Protein AF-A0AA87IHC9-F1 (afdb_monomer_lite)

Secondary structure (DSSP, 8-state):
--TTHHHHHHHHHHHTS-HHHHHHIIIIIS---HHHHHHHHTS-HHHHHHHHHHTTHHHHHHGGGG--

pLDDT: mean 86.65, std 13.85, range [37.59, 95.19]

Foldseek 3Di:
DPPLVVLQVVLCVVVVHGPLVLLCCQCAVVVDDLVVSCVVSVHDSVSSVVVCVVSVVVCVRPVVVPDD

Organism: NCBI:txid1185653

Sequence (68 aa):
MTEYDSYREKIEQRHNKALVEVMKDLYIKDNLGPSVGAKQLGMPRQAFVHFVQEYGLKQLKFGDYKKK

Radius of gyration: 11.97 Å; chains: 1; bounding box: 37×24×28 Å

Structure (mmCIF, N/CA/C/O backbone):
data_AF-A0AA87IHC9-F1
#
_entry.id   AF-A0AA87IHC9-F1
#
loop_
_atom_site.group_PDB
_atom_site.id
_atom_site.type_symbol
_atom_site.label_atom_id
_atom_site.label_alt_id
_atom_site.label_comp_id
_atom_site.label_asym_id
_atom_site.label_entity_id
_atom_site.label_seq_id
_atom_site.pdbx_PDB_ins_code
_atom_site.Cartn_x
_atom_site.Cartn_y
_atom_site.Cartn_z
_atom_site.occupancy
_atom_site.B_iso_or_equiv
_atom_site.auth_seq_id
_atom_site.auth_comp_id
_atom_site.auth_asym_id
_atom_site.auth_atom_id
_atom_site.pdbx_PDB_model_num
ATOM 1 N N . MET A 1 1 ? -1.335 2.997 18.610 1.00 48.62 1 MET A N 1
ATOM 2 C CA . MET A 1 1 ? -1.921 2.879 17.263 1.00 48.62 1 MET A CA 1
ATOM 3 C C . MET A 1 1 ? -1.266 3.945 16.422 1.00 48.62 1 MET A C 1
ATOM 5 O O . MET A 1 1 ? -1.339 5.109 16.802 1.00 48.62 1 MET A O 1
ATOM 9 N N . THR A 1 2 ? -0.510 3.562 15.398 1.00 61.03 2 THR A N 1
ATOM 10 C CA . THR A 1 2 ? 0.075 4.553 14.486 1.00 61.03 2 THR A CA 1
ATOM 11 C C . THR A 1 2 ? -1.064 5.215 13.709 1.00 61.03 2 THR A C 1
ATOM 13 O O . THR A 1 2 ? -2.111 4.606 13.493 1.00 61.03 2 THR A O 1
ATOM 16 N N . GLU A 1 3 ? -0.892 6.468 13.281 1.00 75.00 3 GLU A N 1
ATOM 17 C CA . GLU A 1 3 ? -1.912 7.211 12.512 1.00 75.00 3 GLU A CA 1
ATOM 18 C C . GLU A 1 3 ? -2.415 6.462 11.261 1.00 75.00 3 GLU A C 1
ATOM 20 O O . GLU A 1 3 ? -3.486 6.769 10.734 1.00 75.00 3 GLU A O 1
ATOM 25 N N . TYR A 1 4 ? -1.673 5.454 10.790 1.00 84.62 4 TYR A N 1
ATOM 26 C CA . TYR A 1 4 ? -1.961 4.742 9.553 1.00 84.62 4 TYR A CA 1
ATOM 27 C C . TYR A 1 4 ? -2.691 3.400 9.715 1.00 84.62 4 TYR A C 1
ATOM 29 O O . TYR A 1 4 ? -3.204 2.905 8.711 1.00 84.62 4 TYR A O 1
ATOM 37 N N . ASP A 1 5 ? -2.830 2.848 10.930 1.00 83.38 5 ASP A N 1
ATOM 38 C CA . ASP A 1 5 ? -3.532 1.567 11.175 1.00 83.38 5 ASP A CA 1
ATOM 39 C C . ASP A 1 5 ? -4.962 1.564 10.596 1.00 83.38 5 ASP A C 1
ATOM 41 O O . ASP A 1 5 ? -5.415 0.580 10.014 1.00 83.38 5 ASP A O 1
ATOM 45 N N . SER A 1 6 ? -5.643 2.714 10.637 1.0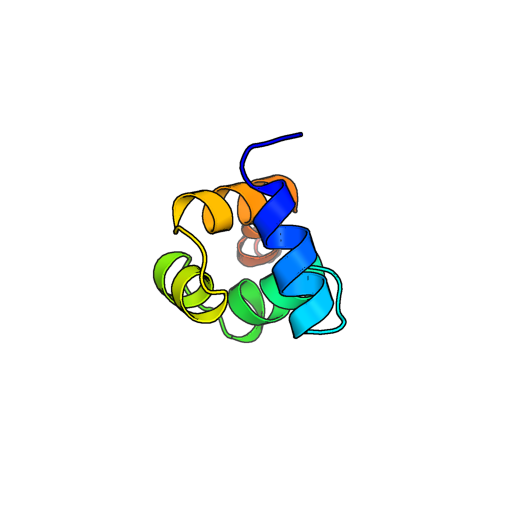0 88.06 6 SER A N 1
ATOM 46 C CA . SER A 1 6 ? -6.996 2.859 10.084 1.00 88.06 6 SER A CA 1
ATOM 47 C C . SER A 1 6 ? -7.087 2.608 8.569 1.00 88.06 6 SER A C 1
ATOM 49 O O . SER A 1 6 ? -8.143 2.214 8.069 1.00 88.06 6 SER A O 1
ATOM 51 N N . TYR A 1 7 ? -6.004 2.825 7.813 1.00 90.31 7 TYR A N 1
ATOM 52 C CA . TYR A 1 7 ? -5.958 2.500 6.384 1.00 90.31 7 TYR A CA 1
ATOM 53 C C . TYR A 1 7 ? -5.776 1.007 6.162 1.00 90.31 7 TYR A C 1
ATOM 55 O O . TYR A 1 7 ? -6.372 0.461 5.235 1.00 90.31 7 TYR A O 1
ATOM 63 N N . ARG A 1 8 ? -4.993 0.347 7.022 1.00 90.31 8 ARG A N 1
ATOM 64 C CA . ARG A 1 8 ? -4.786 -1.096 6.953 1.00 90.31 8 ARG A CA 1
ATOM 65 C C . ARG A 1 8 ? -6.116 -1.828 7.060 1.00 90.31 8 ARG A C 1
ATOM 67 O O . ARG A 1 8 ? -6.462 -2.540 6.127 1.00 90.31 8 ARG A O 1
ATOM 74 N N . GLU A 1 9 ? -6.895 -1.577 8.109 1.00 90.25 9 GLU A N 1
ATOM 75 C CA . GLU A 1 9 ? -8.183 -2.259 8.306 1.00 90.25 9 GLU A CA 1
ATOM 76 C C . GLU A 1 9 ? -9.145 -2.039 7.128 1.00 90.25 9 GLU A C 1
ATOM 78 O O . GLU A 1 9 ? -9.741 -2.988 6.617 1.00 90.25 9 GLU A O 1
ATOM 83 N N . LYS A 1 10 ? -9.250 -0.799 6.629 1.00 91.50 10 LYS A N 1
ATOM 84 C CA . LYS A 1 10 ? -10.109 -0.467 5.478 1.00 91.50 10 LYS A CA 1
ATOM 85 C C . LYS A 1 10 ? -9.695 -1.203 4.206 1.00 91.50 10 LYS A C 1
ATOM 87 O O . LYS A 1 10 ? -10.552 -1.670 3.457 1.00 91.50 10 LYS A O 1
ATOM 92 N N . ILE A 1 11 ? -8.394 -1.281 3.934 1.00 92.88 11 ILE A N 1
ATOM 93 C CA . ILE A 1 11 ? -7.866 -1.953 2.742 1.00 92.88 11 ILE A CA 1
ATOM 94 C C . ILE A 1 11 ? -8.036 -3.467 2.881 1.00 92.88 11 ILE A C 1
ATOM 96 O O . ILE A 1 11 ? -8.472 -4.113 1.928 1.00 92.88 11 ILE A O 1
ATOM 100 N N . GLU A 1 12 ? -7.760 -4.022 4.061 1.00 93.94 12 GLU A N 1
ATOM 101 C CA . GLU A 1 12 ? -7.906 -5.454 4.327 1.00 93.94 12 GLU A CA 1
ATOM 102 C C . GLU A 1 12 ? -9.356 -5.908 4.157 1.00 93.94 12 GLU A C 1
ATOM 104 O O . GLU A 1 12 ? -9.609 -6.895 3.468 1.00 93.94 12 GLU A O 1
ATOM 109 N N . GLN A 1 13 ? -10.317 -5.135 4.669 1.00 92.31 13 GLN A N 1
ATOM 110 C CA . GLN A 1 13 ? -11.743 -5.386 4.456 1.00 92.31 13 GLN A CA 1
ATOM 111 C C . GLN A 1 13 ? -12.147 -5.247 2.983 1.00 92.31 13 GLN A C 1
ATOM 113 O O . GLN A 1 13 ? -12.863 -6.097 2.456 1.00 92.31 13 GLN A O 1
ATOM 118 N N . ARG A 1 14 ? -11.675 -4.201 2.289 1.00 92.56 14 ARG A N 1
ATOM 119 C CA . ARG A 1 14 ? -12.029 -3.940 0.883 1.00 92.56 14 ARG A CA 1
ATOM 120 C C . ARG A 1 14 ? -11.523 -5.023 -0.069 1.00 92.56 14 ARG A C 1
ATOM 122 O O . ARG A 1 14 ? -12.193 -5.328 -1.051 1.00 92.56 14 ARG A O 1
ATOM 129 N N . HIS A 1 15 ? -10.330 -5.553 0.183 1.00 88.88 15 HIS A N 1
ATOM 130 C CA . HIS A 1 15 ? -9.680 -6.527 -0.694 1.00 88.88 15 HIS A CA 1
ATOM 131 C C . HIS A 1 15 ? -9.806 -7.971 -0.197 1.00 88.88 15 HIS A C 1
ATOM 133 O O . HIS A 1 15 ? -9.445 -8.883 -0.940 1.00 88.88 15 HIS A O 1
ATOM 139 N N . ASN A 1 16 ? -10.306 -8.177 1.027 1.00 92.31 16 ASN A N 1
ATOM 140 C CA . ASN A 1 16 ? -10.329 -9.461 1.731 1.00 92.31 16 ASN A CA 1
ATOM 141 C C . ASN A 1 16 ? -8.956 -10.164 1.720 1.00 92.31 16 ASN A C 1
ATOM 143 O O . ASN A 1 16 ? -8.843 -11.368 1.489 1.00 92.31 16 ASN A O 1
ATOM 147 N N . LYS A 1 17 ? -7.894 -9.371 1.885 1.00 92.88 17 LYS A N 1
ATOM 148 C CA . LYS A 1 17 ? -6.486 -9.786 1.838 1.00 92.88 17 LYS A CA 1
ATOM 149 C C . LYS A 1 17 ? -5.689 -8.942 2.813 1.00 92.88 17 LYS A C 1
ATOM 151 O O . LYS A 1 17 ? -6.010 -7.772 2.989 1.00 92.88 17 LYS A O 1
ATOM 156 N N . ALA A 1 18 ? -4.617 -9.493 3.375 1.00 93.69 18 ALA A N 1
ATOM 157 C CA . ALA A 1 18 ? -3.721 -8.719 4.227 1.00 93.69 18 ALA A CA 1
ATOM 158 C C . ALA A 1 18 ? -3.114 -7.537 3.449 1.00 93.69 18 ALA A C 1
ATOM 160 O O . ALA A 1 18 ? -2.756 -7.682 2.274 1.00 93.69 18 ALA A O 1
ATOM 161 N N . LEU A 1 19 ? -2.938 -6.384 4.105 1.00 93.88 19 LEU A N 1
ATOM 162 C CA . LEU A 1 19 ? -2.427 -5.169 3.454 1.00 93.88 19 LEU A CA 1
ATOM 163 C C . LEU A 1 19 ? -1.082 -5.430 2.765 1.00 93.88 19 LEU A C 1
ATOM 165 O O . LEU A 1 19 ? -0.852 -4.975 1.645 1.00 93.88 19 LEU A O 1
ATOM 169 N N . VAL A 1 20 ? -0.215 -6.216 3.406 1.00 93.81 20 VAL A N 1
ATOM 170 C CA . VAL A 1 20 ? 1.097 -6.592 2.868 1.00 93.81 20 VAL A CA 1
ATOM 171 C C . VAL A 1 20 ? 1.003 -7.322 1.525 1.00 93.81 20 VAL A C 1
ATOM 173 O O . VAL A 1 20 ? 1.846 -7.103 0.658 1.00 93.81 20 VAL A O 1
ATOM 176 N N . GLU A 1 21 ? -0.013 -8.161 1.314 1.00 94.88 21 GLU A N 1
ATOM 177 C CA . GLU A 1 21 ? -0.194 -8.876 0.047 1.00 94.88 21 GLU A CA 1
ATOM 178 C C . GLU A 1 21 ? -0.681 -7.939 -1.049 1.00 94.88 21 GLU A C 1
ATOM 180 O O . GLU A 1 21 ? -0.114 -7.923 -2.140 1.00 94.88 21 GLU A O 1
ATOM 185 N N . VAL A 1 22 ? -1.658 -7.088 -0.727 1.00 95.12 22 VAL A N 1
ATOM 186 C CA . VAL A 1 22 ? -2.154 -6.064 -1.652 1.00 95.12 22 VAL A CA 1
ATOM 187 C C . VAL A 1 22 ? -1.015 -5.131 -2.069 1.00 95.12 22 VAL A C 1
ATOM 189 O O . VAL A 1 22 ? -0.833 -4.839 -3.247 1.00 95.12 22 VAL A O 1
ATOM 192 N N . MET A 1 23 ? -0.187 -4.696 -1.121 1.00 94.44 23 MET A N 1
ATOM 193 C CA . MET A 1 23 ? 0.957 -3.841 -1.421 1.00 94.44 23 MET A CA 1
ATOM 194 C C . MET A 1 23 ? 2.057 -4.558 -2.202 1.00 94.44 23 MET A C 1
ATOM 196 O O . MET A 1 23 ? 2.700 -3.915 -3.028 1.00 94.44 23 MET A O 1
ATOM 200 N N . LYS A 1 24 ? 2.285 -5.860 -1.988 1.00 93.81 24 LYS A N 1
ATOM 201 C CA . LYS A 1 24 ? 3.203 -6.653 -2.823 1.00 93.81 24 LYS A CA 1
ATOM 202 C C . LYS A 1 24 ? 2.707 -6.739 -4.262 1.00 93.81 24 LYS A C 1
ATOM 204 O O . LYS A 1 24 ? 3.509 -6.533 -5.171 1.00 93.81 24 LYS A O 1
ATOM 209 N N . ASP A 1 25 ? 1.416 -6.998 -4.462 1.00 94.00 25 ASP A N 1
ATOM 210 C CA . ASP A 1 25 ? 0.808 -7.017 -5.793 1.00 94.00 25 ASP A CA 1
ATOM 211 C C . ASP A 1 25 ? 1.040 -5.666 -6.491 1.00 94.00 25 ASP A C 1
ATOM 213 O O . ASP A 1 25 ? 1.689 -5.617 -7.532 1.00 94.00 25 ASP A O 1
ATOM 217 N N . LEU A 1 26 ? 0.679 -4.552 -5.849 1.00 94.31 26 LEU A N 1
ATOM 218 C CA . LEU A 1 26 ? 0.811 -3.225 -6.461 1.00 94.31 26 LEU A CA 1
ATOM 219 C C .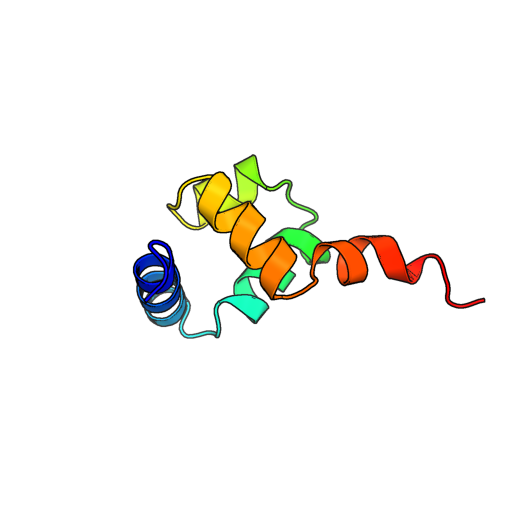 LEU A 1 26 ? 2.267 -2.768 -6.646 1.00 94.31 26 LEU A C 1
ATOM 221 O O . LEU A 1 26 ? 2.658 -2.273 -7.701 1.00 94.31 26 LEU A O 1
ATOM 225 N N . TYR A 1 27 ? 3.085 -2.864 -5.598 1.00 93.31 27 TYR A N 1
ATOM 226 C CA . TYR A 1 27 ? 4.422 -2.270 -5.585 1.00 93.31 27 TYR A CA 1
ATOM 227 C C . TYR A 1 27 ? 5.454 -3.141 -6.301 1.00 93.31 27 TYR A C 1
ATOM 229 O O . TYR A 1 27 ? 6.384 -2.598 -6.901 1.00 93.31 27 TYR A O 1
ATOM 237 N N . ILE A 1 28 ? 5.317 -4.468 -6.233 1.00 90.00 28 ILE A N 1
ATOM 238 C CA . ILE A 1 28 ? 6.291 -5.420 -6.779 1.00 90.00 28 ILE A CA 1
ATOM 239 C C . ILE A 1 28 ? 5.779 -6.016 -8.087 1.00 90.00 28 ILE A C 1
ATOM 241 O O . ILE A 1 28 ? 6.447 -5.835 -9.101 1.00 90.00 28 ILE A O 1
ATOM 245 N N . LYS A 1 29 ? 4.611 -6.678 -8.091 1.00 90.25 29 LYS A N 1
ATOM 246 C CA . LYS A 1 29 ? 4.116 -7.375 -9.295 1.00 90.25 29 LYS A CA 1
ATOM 247 C C . LYS A 1 29 ? 3.719 -6.398 -10.401 1.00 90.25 29 LYS A C 1
ATOM 249 O O . LYS A 1 29 ? 4.207 -6.524 -11.517 1.00 90.25 29 LYS A O 1
ATOM 254 N N . ASP A 1 30 ? 2.931 -5.381 -10.066 1.00 92.38 30 ASP A N 1
ATOM 255 C CA . ASP A 1 30 ? 2.495 -4.342 -11.010 1.00 92.38 30 ASP A CA 1
ATOM 256 C C . ASP A 1 30 ? 3.542 -3.224 -11.175 1.00 92.38 30 ASP A C 1
ATOM 258 O O . ASP A 1 30 ? 3.358 -2.278 -11.941 1.00 92.38 30 ASP A O 1
ATOM 262 N N . ASN A 1 31 ? 4.659 -3.321 -10.441 1.00 90.81 31 ASN A N 1
ATOM 263 C CA . ASN A 1 31 ? 5.780 -2.383 -10.450 1.00 90.81 31 ASN A CA 1
ATOM 264 C C . ASN A 1 31 ? 5.375 -0.907 -10.227 1.00 90.81 31 ASN A C 1
ATOM 266 O O . ASN A 1 31 ? 6.081 0.015 -10.645 1.00 90.81 31 ASN A O 1
ATOM 270 N N . LEU A 1 32 ? 4.268 -0.647 -9.527 1.00 92.81 32 LEU A N 1
ATOM 271 C CA . LEU A 1 32 ? 3.775 0.712 -9.334 1.00 92.81 32 LEU A CA 1
ATOM 272 C C . LEU A 1 32 ? 4.659 1.502 -8.366 1.00 92.81 32 LEU A C 1
ATOM 274 O O . LEU A 1 32 ? 5.213 0.987 -7.390 1.00 92.81 32 LEU A O 1
ATOM 278 N N . GLY A 1 33 ? 4.778 2.801 -8.636 1.00 91.06 33 GLY A N 1
ATOM 279 C CA . GLY A 1 33 ? 5.420 3.743 -7.727 1.00 91.06 33 GLY A CA 1
ATOM 280 C C . GLY A 1 33 ? 4.524 4.085 -6.525 1.00 91.06 33 GLY A C 1
ATOM 281 O O . GLY A 1 33 ? 3.298 3.972 -6.619 1.00 91.06 33 GLY A O 1
ATOM 282 N N . PRO A 1 34 ? 5.097 4.600 -5.417 1.00 92.31 34 PRO A N 1
ATOM 283 C CA . PRO A 1 34 ? 4.344 4.909 -4.198 1.00 92.31 34 PRO A CA 1
ATOM 284 C C . PRO A 1 34 ? 3.167 5.864 -4.415 1.00 92.31 34 PRO A C 1
ATOM 286 O O . PRO A 1 34 ? 2.132 5.719 -3.779 1.00 92.31 34 PRO A O 1
ATOM 289 N N . SER A 1 35 ? 3.301 6.833 -5.326 1.00 94.44 35 SER A N 1
ATOM 290 C CA . SER A 1 35 ? 2.231 7.794 -5.621 1.00 94.44 35 SER A CA 1
ATOM 291 C C . SER A 1 35 ? 1.024 7.137 -6.301 1.00 94.44 35 SER A C 1
ATOM 293 O O . SER A 1 35 ? -0.114 7.475 -5.987 1.00 94.44 35 SER A O 1
ATOM 295 N N . VAL A 1 36 ? 1.262 6.189 -7.215 1.00 94.94 36 VAL A N 1
ATOM 29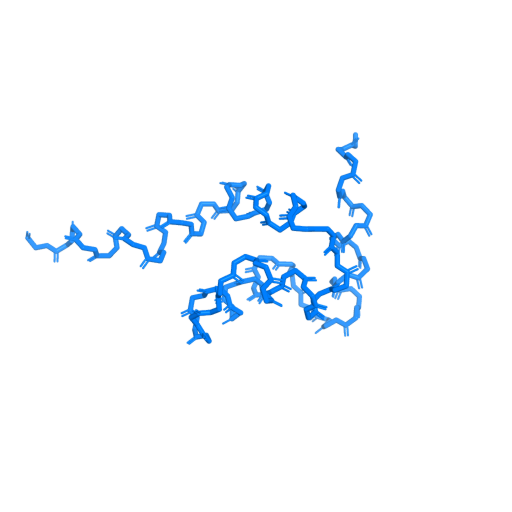6 C CA . VAL A 1 36 ? 0.193 5.502 -7.956 1.00 94.94 36 VAL A CA 1
ATOM 297 C C . VAL A 1 36 ? -0.481 4.456 -7.068 1.00 94.94 36 VAL A C 1
ATOM 299 O O . VAL A 1 36 ? -1.707 4.435 -6.982 1.00 94.94 36 VAL A O 1
ATOM 302 N N . GLY A 1 37 ? 0.307 3.660 -6.335 1.00 94.88 37 GLY A N 1
ATOM 303 C CA . GLY A 1 37 ? -0.223 2.667 -5.395 1.00 94.88 37 GLY A CA 1
ATOM 304 C C . GLY A 1 37 ? -1.041 3.302 -4.265 1.00 94.88 37 GLY A C 1
ATOM 305 O O . GLY A 1 37 ? -2.129 2.828 -3.949 1.00 94.88 37 GLY A O 1
ATOM 306 N N . ALA A 1 38 ? -0.586 4.434 -3.716 1.00 95.19 38 ALA A N 1
ATOM 307 C CA . ALA A 1 38 ? -1.341 5.187 -2.714 1.00 95.19 38 ALA A CA 1
ATOM 308 C C . ALA A 1 38 ? -2.704 5.657 -3.246 1.00 95.19 38 ALA A C 1
ATOM 310 O O . ALA A 1 38 ? -3.719 5.517 -2.564 1.00 95.19 38 ALA A O 1
ATOM 311 N N . LYS A 1 39 ? -2.743 6.147 -4.494 1.00 95.12 39 LYS A N 1
ATOM 312 C CA . LYS A 1 39 ? -3.984 6.577 -5.150 1.00 95.12 39 LYS A CA 1
ATOM 313 C C . LYS A 1 39 ? -4.964 5.417 -5.345 1.00 95.12 39 LYS A C 1
ATOM 315 O O . LYS A 1 39 ? -6.152 5.600 -5.103 1.00 95.12 39 LYS A O 1
ATOM 320 N N . GLN A 1 40 ? -4.490 4.234 -5.742 1.00 93.19 40 GLN A N 1
ATOM 321 C CA . GLN A 1 40 ? -5.348 3.049 -5.893 1.00 93.19 40 GLN A CA 1
ATOM 322 C C . GLN A 1 40 ? -5.920 2.558 -4.558 1.00 93.19 40 GLN A C 1
ATOM 324 O O . GLN A 1 40 ? -7.090 2.176 -4.488 1.00 93.19 40 GLN A O 1
ATOM 329 N N . LEU A 1 41 ? -5.119 2.626 -3.495 1.00 92.31 41 LEU A N 1
ATOM 330 C CA . LEU A 1 41 ? -5.526 2.228 -2.147 1.00 92.31 41 LEU A CA 1
ATOM 331 C C . LEU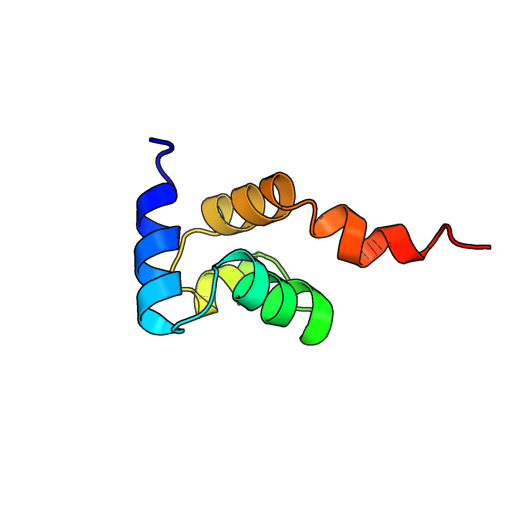 A 1 41 ? -6.327 3.303 -1.400 1.00 92.31 41 LEU A C 1
ATOM 333 O O . LEU A 1 41 ? -6.848 3.033 -0.322 1.00 92.31 41 LEU A O 1
ATOM 337 N N . GLY A 1 42 ? -6.472 4.501 -1.975 1.00 92.94 42 GLY A N 1
ATOM 338 C CA . GLY A 1 42 ? -7.228 5.594 -1.366 1.00 92.94 42 GLY A CA 1
ATOM 339 C C . GLY A 1 42 ? -6.585 6.125 -0.084 1.00 92.94 42 GLY A C 1
ATOM 340 O O . GLY A 1 42 ? -7.299 6.519 0.835 1.00 92.94 42 GLY A O 1
ATOM 341 N N . MET A 1 43 ? -5.251 6.123 -0.006 1.00 93.44 43 MET A N 1
ATOM 342 C CA . MET A 1 43 ? -4.510 6.606 1.160 1.00 93.44 43 MET A CA 1
ATOM 343 C C . MET A 1 43 ? -3.441 7.643 0.790 1.00 93.44 43 MET A C 1
ATOM 345 O O . MET A 1 43 ? -3.035 7.733 -0.372 1.00 93.44 43 MET A O 1
ATOM 349 N N . PRO A 1 44 ? -2.946 8.434 1.760 1.00 93.81 44 PRO A N 1
ATOM 350 C CA . PRO A 1 44 ? -1.841 9.351 1.526 1.00 93.81 44 PRO A CA 1
ATOM 351 C C . PRO A 1 44 ? -0.575 8.617 1.079 1.00 93.81 44 PRO A C 1
ATOM 353 O O . PRO A 1 44 ? -0.255 7.526 1.555 1.00 93.81 44 PRO A O 1
ATOM 356 N N . ARG A 1 45 ? 0.228 9.266 0.227 1.00 94.50 45 ARG A N 1
ATOM 357 C CA . ARG A 1 45 ? 1.533 8.729 -0.198 1.00 94.50 45 ARG A CA 1
ATOM 358 C C . ARG A 1 45 ? 2.437 8.392 0.992 1.00 94.50 45 ARG A C 1
ATOM 360 O O . ARG A 1 45 ? 3.181 7.419 0.924 1.00 94.50 45 ARG A O 1
ATOM 367 N N . GLN A 1 46 ? 2.392 9.190 2.059 1.00 93.31 46 GLN A N 1
ATOM 368 C CA . GLN A 1 46 ? 3.180 8.950 3.272 1.00 93.31 46 GLN A CA 1
ATOM 369 C C . GLN A 1 46 ? 2.798 7.633 3.955 1.00 93.31 46 GLN A C 1
ATOM 371 O O . GLN A 1 46 ? 3.699 6.871 4.291 1.00 93.31 46 GLN A O 1
ATOM 376 N N . ALA A 1 47 ? 1.501 7.319 4.051 1.00 92.94 47 ALA A N 1
ATOM 377 C CA . ALA A 1 47 ? 1.021 6.040 4.573 1.00 92.94 47 ALA A CA 1
ATOM 378 C C . ALA A 1 47 ? 1.545 4.870 3.725 1.00 92.94 47 ALA A C 1
ATOM 380 O O . ALA A 1 47 ? 2.111 3.916 4.249 1.00 92.94 47 ALA A O 1
ATOM 381 N N . PHE A 1 48 ? 1.473 4.986 2.394 1.00 94.94 48 PHE A N 1
ATOM 382 C CA . PHE A 1 48 ? 2.020 3.962 1.499 1.00 94.94 48 PHE A CA 1
ATOM 383 C C . PHE A 1 48 ? 3.522 3.750 1.705 1.00 94.94 48 PHE A C 1
ATOM 385 O O . PHE A 1 48 ? 3.988 2.619 1.798 1.00 94.94 48 PHE A O 1
ATOM 392 N N . VAL A 1 49 ? 4.302 4.830 1.783 1.00 93.38 49 VAL A N 1
ATOM 393 C CA . VAL A 1 49 ? 5.751 4.731 2.010 1.00 93.38 49 VAL A CA 1
ATOM 394 C C . VAL A 1 49 ? 6.060 4.134 3.384 1.00 93.38 49 VAL A C 1
ATOM 396 O O . VAL A 1 49 ? 6.973 3.314 3.474 1.00 93.38 49 VAL A O 1
ATOM 399 N N . HIS A 1 50 ? 5.296 4.497 4.416 1.00 94.12 50 HIS A N 1
ATOM 400 C CA . HIS A 1 50 ? 5.417 3.927 5.755 1.00 94.12 50 HIS A CA 1
ATOM 401 C C . HIS A 1 50 ? 5.255 2.404 5.720 1.00 94.12 50 HIS A C 1
ATOM 403 O O . HIS A 1 50 ? 6.164 1.690 6.130 1.00 94.12 50 HIS A O 1
ATOM 409 N N . PHE A 1 51 ? 4.185 1.896 5.105 1.00 92.81 51 PHE A N 1
ATOM 410 C CA . PHE A 1 51 ? 3.965 0.453 4.989 1.00 92.81 51 PHE A CA 1
ATOM 411 C C . PHE A 1 51 ? 4.983 -0.255 4.079 1.00 92.81 51 PHE A C 1
ATOM 413 O O . PHE A 1 51 ? 5.384 -1.382 4.353 1.00 92.81 51 PHE A O 1
ATOM 420 N N . VAL A 1 52 ? 5.474 0.396 3.014 1.00 93.00 52 VAL A N 1
ATOM 421 C CA . VAL A 1 52 ? 6.578 -0.151 2.197 1.00 93.00 52 VAL A CA 1
ATOM 422 C C . VAL A 1 52 ? 7.840 -0.362 3.037 1.00 93.00 52 VAL A C 1
ATOM 424 O O . VAL A 1 52 ? 8.565 -1.333 2.806 1.00 93.00 52 VAL A O 1
ATOM 427 N N . GLN A 1 53 ? 8.129 0.548 3.970 1.00 91.81 53 GLN A N 1
ATOM 428 C CA . GLN A 1 53 ? 9.261 0.426 4.888 1.00 91.81 53 GLN A CA 1
ATOM 429 C C . GLN A 1 53 ? 8.993 -0.628 5.963 1.00 91.81 53 GLN A C 1
ATOM 431 O O . GLN A 1 53 ? 9.835 -1.504 6.145 1.00 91.81 53 GLN A O 1
ATOM 436 N N . GLU A 1 54 ? 7.822 -0.581 6.6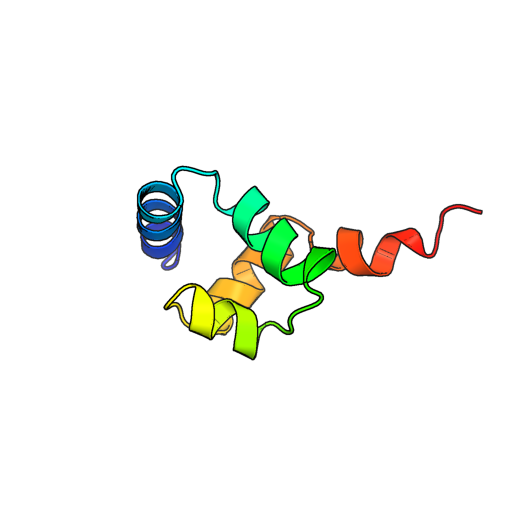03 1.00 92.44 54 GLU A N 1
ATOM 437 C CA . GLU A 1 54 ? 7.394 -1.519 7.649 1.00 92.44 54 GLU A CA 1
ATOM 438 C C . GLU A 1 54 ? 7.458 -2.974 7.169 1.00 92.44 54 GLU A C 1
ATOM 440 O O . GLU A 1 54 ? 8.048 -3.827 7.826 1.00 92.44 54 GLU A O 1
ATOM 445 N N . TYR A 1 55 ? 6.942 -3.252 5.970 1.00 91.75 55 TYR A N 1
ATOM 446 C CA . TYR A 1 55 ? 6.956 -4.592 5.379 1.00 91.75 55 TYR A CA 1
ATOM 447 C C . TYR A 1 55 ? 8.242 -4.925 4.610 1.00 91.75 55 TYR A C 1
ATOM 449 O O . TYR A 1 55 ? 8.323 -5.969 3.962 1.00 91.75 55 TYR A O 1
ATOM 457 N N . GLY A 1 56 ? 9.239 -4.035 4.607 1.00 90.88 56 GLY A N 1
ATOM 458 C CA . GLY A 1 56 ? 10.500 -4.255 3.898 1.00 90.88 56 GLY A CA 1
ATOM 459 C C . GLY A 1 56 ? 10.355 -4.421 2.377 1.00 90.88 56 GLY A C 1
ATOM 460 O O . GLY A 1 56 ? 11.258 -4.947 1.726 1.00 90.88 56 GLY A O 1
ATOM 461 N N . LEU A 1 57 ? 9.258 -3.953 1.768 1.00 90.44 57 LEU A N 1
ATOM 462 C CA . LEU A 1 57 ? 8.960 -4.182 0.345 1.00 90.44 57 LEU A CA 1
ATOM 463 C C . LEU A 1 57 ? 9.971 -3.514 -0.584 1.00 90.44 57 LEU A C 1
ATOM 465 O O . LEU A 1 57 ? 10.175 -3.974 -1.702 1.00 90.44 57 LEU A O 1
ATOM 469 N N . LYS A 1 58 ? 10.637 -2.442 -0.139 1.00 87.62 58 LYS A N 1
ATOM 470 C CA . LYS A 1 58 ? 11.738 -1.832 -0.899 1.00 87.62 58 LYS A CA 1
ATOM 471 C C . LYS A 1 58 ? 12.917 -2.799 -1.040 1.00 87.62 58 LYS A C 1
ATOM 473 O O . LYS A 1 58 ? 13.476 -2.906 -2.126 1.00 87.62 58 LYS A O 1
ATOM 478 N N . GLN A 1 59 ? 13.264 -3.515 0.029 1.00 85.44 59 GLN A N 1
ATOM 479 C CA . GLN A 1 59 ? 14.300 -4.546 -0.024 1.00 85.44 59 GLN A CA 1
ATOM 480 C C . GLN A 1 59 ? 13.828 -5.742 -0.842 1.00 85.44 59 GLN A C 1
ATOM 482 O O . GLN A 1 59 ? 14.611 -6.309 -1.579 1.00 85.44 59 GLN A O 1
ATOM 487 N N . LEU A 1 60 ? 12.545 -6.089 -0.791 1.00 84.44 60 LEU A N 1
ATOM 488 C CA . LEU A 1 60 ? 12.016 -7.183 -1.604 1.00 84.44 60 LEU A CA 1
ATOM 489 C C . LEU A 1 60 ? 12.000 -6.840 -3.107 1.00 84.44 60 LEU A C 1
ATOM 491 O O . LEU A 1 60 ? 12.327 -7.670 -3.937 1.00 84.44 60 LEU A O 1
ATOM 495 N N . LYS A 1 61 ? 11.674 -5.592 -3.465 1.00 81.12 61 LYS A N 1
ATOM 496 C CA . LYS A 1 61 ? 11.613 -5.119 -4.858 1.00 81.12 61 LYS A CA 1
ATOM 497 C C . LYS A 1 61 ? 12.990 -4.954 -5.508 1.00 81.12 61 LYS A C 1
ATOM 499 O O . LYS A 1 61 ? 13.131 -5.184 -6.702 1.00 81.12 61 LYS A O 1
ATOM 504 N N . PHE A 1 62 ? 13.984 -4.495 -4.743 1.00 78.94 62 PHE A N 1
ATOM 505 C CA . PHE A 1 62 ? 15.314 -4.143 -5.266 1.00 78.94 62 PHE A CA 1
ATOM 506 C C . PHE A 1 62 ? 16.450 -5.028 -4.732 1.00 78.94 62 PHE A C 1
ATOM 508 O O . PHE A 1 62 ? 17.549 -5.003 -5.273 1.00 78.94 62 PHE A O 1
ATOM 515 N N . GLY A 1 63 ? 16.219 -5.787 -3.663 1.00 64.88 63 GLY A N 1
ATOM 516 C CA . GLY A 1 63 ? 17.213 -6.622 -2.982 1.00 64.88 63 GLY A CA 1
ATOM 517 C C . GLY A 1 63 ? 17.382 -8.020 -3.574 1.00 64.88 63 GLY A C 1
ATOM 518 O O . GLY A 1 63 ? 18.361 -8.683 -3.241 1.00 64.88 63 GLY A O 1
ATOM 519 N N . ASP A 1 64 ? 16.543 -8.428 -4.530 1.00 54.78 64 ASP A N 1
ATOM 520 C CA . ASP A 1 64 ? 16.831 -9.588 -5.390 1.00 54.78 64 ASP A CA 1
ATOM 521 C C . ASP A 1 64 ? 18.082 -9.383 -6.278 1.00 54.78 64 ASP A C 1
ATOM 523 O O . ASP A 1 64 ? 18.584 -10.330 -6.875 1.00 54.78 64 ASP A O 1
ATOM 527 N N . TYR A 1 65 ? 18.689 -8.186 -6.290 1.00 49.81 65 TYR A N 1
ATOM 528 C CA . TYR A 1 65 ? 19.986 -7.937 -6.937 1.00 49.81 65 TYR A CA 1
ATOM 529 C C . TYR A 1 65 ? 21.211 -8.530 -6.205 1.00 49.81 65 TYR A C 1
ATOM 531 O O . TYR A 1 65 ? 22.329 -8.372 -6.691 1.00 49.81 65 TYR A O 1
ATOM 539 N N . LYS A 1 66 ? 21.053 -9.212 -5.057 1.00 44.81 66 LYS A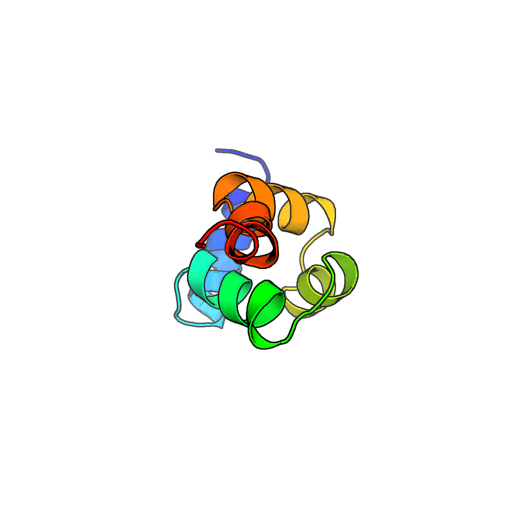 N 1
ATOM 540 C CA . LYS A 1 66 ? 22.171 -9.839 -4.311 1.00 44.81 66 LYS A CA 1
ATOM 541 C C . LYS A 1 66 ? 21.990 -11.332 -4.002 1.00 44.81 66 LYS A C 1
ATOM 543 O O . LYS A 1 66 ? 22.407 -11.812 -2.951 1.00 44.81 66 LYS A O 1
ATOM 548 N N . LYS A 1 67 ? 21.433 -12.102 -4.939 1.00 46.78 67 LYS A N 1
ATOM 549 C CA . LYS A 1 67 ? 21.649 -13.560 -4.981 1.00 46.78 67 LYS A CA 1
ATOM 550 C C . LYS A 1 67 ? 22.390 -13.971 -6.252 1.00 46.78 67 LYS A C 1
ATOM 552 O O . LYS A 1 67 ? 21.814 -14.611 -7.127 1.00 46.78 67 LYS A O 1
ATOM 557 N N . LYS A 1 68 ? 23.676 -13.626 -6.331 1.00 37.59 68 LYS A N 1
ATOM 558 C CA . LYS A 1 68 ? 24.701 -14.495 -6.919 1.00 37.59 68 LYS A CA 1
ATOM 559 C C . LYS A 1 68 ? 26.095 -14.047 -6.511 1.00 37.59 68 LYS A C 1
ATOM 561 O O . LYS A 1 68 ? 26.314 -12.818 -6.487 1.00 37.59 68 LYS A O 1
#